Protein AF-A0A7X7BR09-F1 (afdb_monomer)

Mean predicted aligned error: 14.44 Å

Sequence (74 aa):
MVNPKCIEKAPATEVKAQLEREDGKGRQIGIMGGTFNPVHIAHLVAAEQAMTKLRLDEVWFMPDNIPPHKNAPL

Structure (mmCIF, N/CA/C/O backbone):
data_AF-A0A7X7BR09-F1
#
_entry.id   AF-A0A7X7BR09-F1
#
loop_
_atom_site.group_PDB
_atom_site.id
_atom_site.type_symbol
_atom_site.label_atom_id
_atom_site.label_alt_id
_atom_site.label_comp_id
_atom_site.label_asym_id
_atom_site.label_entity_id
_atom_site.label_seq_id
_atom_site.pdbx_PDB_ins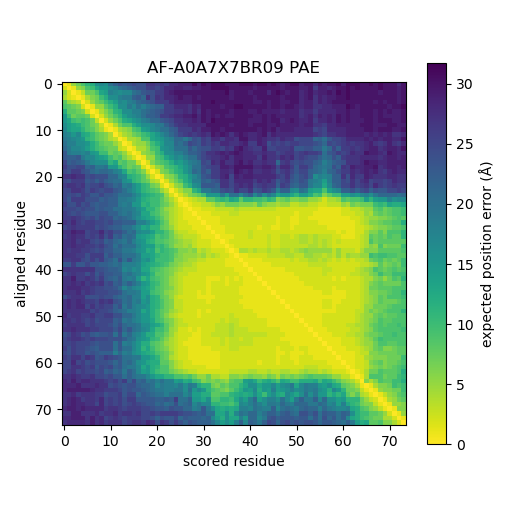_code
_atom_site.Cartn_x
_atom_site.Cartn_y
_atom_site.Cartn_z
_atom_site.occupancy
_atom_site.B_iso_or_equiv
_atom_site.auth_seq_id
_atom_site.auth_comp_id
_atom_site.auth_asym_id
_atom_site.auth_atom_id
_atom_site.pdbx_PDB_model_num
ATOM 1 N N . MET A 1 1 ? -16.943 71.538 24.698 1.00 52.09 1 MET A N 1
ATOM 2 C CA . MET A 1 1 ? -17.502 70.793 23.553 1.00 52.09 1 MET A CA 1
ATOM 3 C C . MET A 1 1 ? -16.361 70.211 22.722 1.00 52.09 1 MET A C 1
ATOM 5 O O . MET A 1 1 ? -15.958 70.848 21.767 1.00 52.09 1 MET A O 1
ATOM 9 N N . VAL A 1 2 ? -15.821 69.045 23.101 1.00 53.22 2 VAL A N 1
ATOM 10 C CA . VAL A 1 2 ? -15.140 68.093 22.197 1.00 53.22 2 VAL A CA 1
ATOM 11 C C . VAL A 1 2 ? -15.340 66.699 22.812 1.00 53.22 2 VAL A C 1
ATOM 13 O O . VAL A 1 2 ? -15.089 66.512 24.000 1.00 53.22 2 VAL A O 1
ATOM 16 N N . ASN A 1 3 ? -15.899 65.775 22.032 1.00 43.97 3 ASN A N 1
ATOM 17 C CA . ASN A 1 3 ? -16.283 64.412 22.419 1.00 43.97 3 ASN A CA 1
ATOM 18 C C . ASN A 1 3 ? -15.060 63.506 22.645 1.00 43.97 3 ASN A C 1
ATOM 20 O O . ASN A 1 3 ? -14.213 63.452 21.754 1.00 43.97 3 ASN A O 1
ATOM 24 N N . PRO A 1 4 ? -15.020 62.666 23.694 1.00 54.19 4 PRO A N 1
ATOM 25 C CA . PRO A 1 4 ? -14.178 61.478 23.696 1.00 54.19 4 PRO A CA 1
ATOM 26 C C . PRO A 1 4 ? -14.913 60.341 22.965 1.00 54.19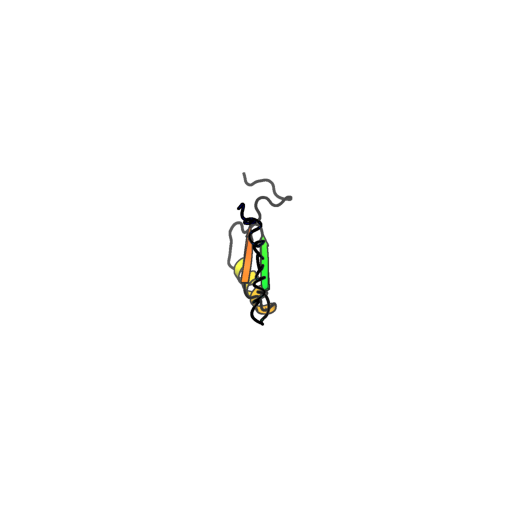 4 PRO A C 1
ATOM 28 O O . PRO A 1 4 ? -15.529 59.472 23.576 1.00 54.19 4 PRO A O 1
ATOM 31 N N . LYS A 1 5 ? -14.892 60.363 21.630 1.00 61.28 5 LYS A N 1
ATOM 32 C CA . LYS A 1 5 ? -15.100 59.150 20.822 1.00 61.28 5 LYS A CA 1
ATOM 33 C C . LYS A 1 5 ? -13.728 58.657 20.365 1.00 61.28 5 LYS A C 1
ATOM 35 O O . LYS A 1 5 ? -12.847 59.478 20.143 1.00 61.28 5 LYS A O 1
ATOM 40 N N . CYS A 1 6 ? -13.614 57.341 20.192 1.00 49.56 6 CYS A N 1
ATOM 41 C CA . CYS A 1 6 ? -12.448 56.588 19.712 1.00 49.56 6 CYS A CA 1
ATOM 42 C C . CYS A 1 6 ? -11.496 56.087 20.808 1.00 49.56 6 CYS A C 1
ATOM 44 O O . CYS A 1 6 ? -10.425 56.642 20.999 1.00 49.56 6 CYS A O 1
ATOM 46 N N . ILE A 1 7 ? -11.858 54.972 21.450 1.00 55.25 7 ILE A N 1
ATOM 47 C CA . ILE A 1 7 ? -11.197 53.691 21.143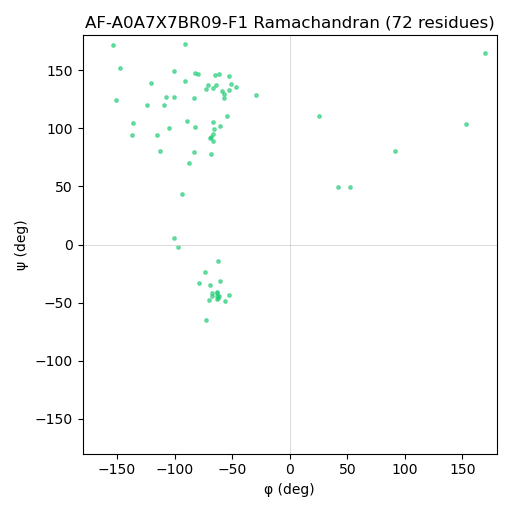 1.00 55.25 7 ILE A CA 1
ATOM 48 C C . ILE A 1 7 ? -12.316 52.651 21.083 1.00 55.25 7 ILE A C 1
ATOM 50 O O . ILE A 1 7 ? -12.822 52.175 22.099 1.00 55.25 7 ILE A O 1
ATOM 54 N N . GLU A 1 8 ? -12.801 52.408 19.870 1.00 55.12 8 GLU A N 1
ATOM 55 C CA . GLU A 1 8 ? -13.769 51.355 19.612 1.00 55.12 8 GLU A CA 1
ATOM 56 C C . GLU A 1 8 ? -13.128 49.997 19.918 1.00 55.12 8 GLU A C 1
ATOM 58 O O . GLU A 1 8 ? -11.954 49.755 19.647 1.00 55.12 8 GLU A O 1
ATOM 63 N N . LYS A 1 9 ? -13.934 49.169 20.580 1.00 62.22 9 LYS A N 1
ATOM 64 C CA . LYS A 1 9 ? -13.689 47.811 21.063 1.00 62.22 9 LYS A CA 1
ATOM 65 C C . LYS A 1 9 ? -12.685 47.036 20.200 1.00 62.22 9 LYS A C 1
ATOM 67 O O . LYS A 1 9 ? -12.883 46.898 18.997 1.00 62.22 9 LYS A O 1
ATOM 72 N N . ALA A 1 10 ? -11.669 46.452 20.839 1.00 60.72 10 ALA A N 1
ATOM 73 C CA . ALA A 1 10 ? -10.851 45.423 20.207 1.00 60.72 10 ALA A CA 1
ATOM 74 C C . ALA A 1 10 ? -11.774 44.318 19.657 1.00 60.72 10 ALA A C 1
ATOM 76 O O . ALA A 1 10 ? -12.677 43.887 20.385 1.00 60.72 10 ALA A O 1
ATOM 77 N N . PRO A 1 11 ? -11.593 43.851 18.407 1.00 57.03 11 PRO A N 1
ATOM 78 C CA . PRO A 1 11 ? -12.313 42.682 17.946 1.00 57.03 11 PRO A CA 1
ATOM 79 C C . PRO A 1 11 ? -11.787 41.499 18.755 1.00 57.03 11 PRO A C 1
ATOM 81 O O . PRO A 1 11 ? -10.658 41.045 18.571 1.00 57.03 11 PRO A O 1
ATOM 84 N N . ALA A 1 12 ? -12.591 41.030 19.706 1.00 65.00 12 ALA A N 1
ATOM 85 C CA . ALA A 1 12 ? -12.383 39.731 20.309 1.00 65.00 12 ALA A CA 1
ATOM 86 C C . ALA A 1 12 ? -12.636 38.700 19.204 1.00 65.00 12 ALA A C 1
ATOM 88 O O . ALA A 1 12 ? -13.769 38.290 18.963 1.00 65.00 12 ALA A O 1
ATOM 89 N N . THR A 1 13 ? -11.587 38.360 18.457 1.00 59.53 13 THR A N 1
ATOM 90 C CA . THR A 1 13 ? -11.623 37.247 17.517 1.00 59.53 13 THR A CA 1
ATOM 91 C C . THR A 1 13 ? -11.722 35.982 18.351 1.00 59.53 13 THR A C 1
ATOM 93 O O . THR A 1 13 ? -10.719 35.442 18.815 1.00 59.53 13 THR A O 1
ATOM 96 N N . GLU A 1 14 ? -12.946 35.529 18.591 1.00 67.25 14 GLU A N 1
ATOM 97 C CA . GLU A 1 14 ? -13.187 34.198 19.123 1.00 67.25 14 GLU A CA 1
ATOM 98 C C . GLU A 1 14 ? -12.742 33.191 18.063 1.00 67.25 14 GLU A C 1
ATOM 100 O O . GLU A 1 14 ? -13.439 32.917 17.084 1.00 67.25 14 GLU A O 1
ATOM 105 N N . VAL A 1 15 ? -11.53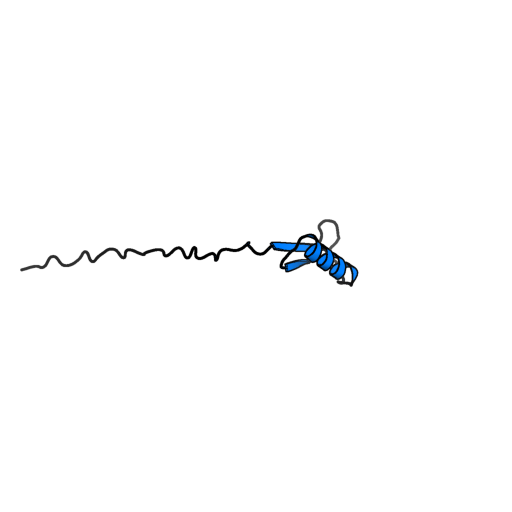5 32.653 18.242 1.00 65.25 15 VAL A N 1
ATOM 106 C CA . VAL A 1 15 ? -11.081 31.477 17.507 1.00 65.25 15 VAL A CA 1
ATOM 107 C C . VAL A 1 15 ? -11.951 30.318 17.974 1.00 65.25 15 VAL A C 1
ATOM 109 O O . VAL A 1 15 ? -11.681 29.690 18.997 1.00 65.25 15 VAL A O 1
ATOM 112 N N . LYS A 1 16 ? -13.018 30.028 17.229 1.00 52.28 16 LYS A N 1
ATOM 113 C CA . LYS A 1 16 ? -13.701 28.743 17.351 1.00 52.28 16 LYS A CA 1
ATOM 114 C C . LYS A 1 16 ? -12.756 27.689 16.796 1.00 52.28 16 LYS A C 1
ATOM 116 O O . LYS A 1 16 ? -12.738 27.428 15.597 1.00 52.28 16 LYS A O 1
ATOM 121 N N . ALA A 1 17 ? -11.935 27.109 17.667 1.00 64.81 17 ALA A N 1
ATOM 122 C CA . ALA A 1 17 ? -11.274 25.857 17.356 1.00 64.81 17 ALA A CA 1
ATOM 123 C C . ALA A 1 17 ? -12.390 24.836 17.117 1.00 64.81 17 ALA A C 1
ATOM 125 O O . ALA A 1 17 ? -13.032 24.381 18.061 1.00 64.81 17 ALA A O 1
ATOM 126 N N . GLN A 1 18 ? -12.673 24.537 15.849 1.00 61.81 18 GLN A N 1
ATOM 127 C CA . GLN A 1 18 ? -13.551 23.441 15.461 1.00 61.81 18 GLN A CA 1
ATOM 128 C C . GLN A 1 18 ? -12.839 22.135 15.828 1.00 61.81 18 GLN A C 1
ATOM 130 O O . GLN A 1 18 ? -12.224 21.475 14.998 1.00 61.81 18 GLN A O 1
ATOM 135 N N . LEU A 1 19 ? -12.871 21.794 17.112 1.00 66.69 19 LEU A N 1
ATOM 136 C CA . LEU A 1 19 ? -12.528 20.479 17.636 1.00 66.69 19 LEU A CA 1
ATOM 137 C C . LEU A 1 19 ? -13.808 19.648 17.745 1.00 66.69 19 LEU A C 1
ATOM 139 O O . LEU A 1 19 ? -14.029 18.960 18.730 1.00 66.69 19 LEU A O 1
ATOM 143 N N . GLU A 1 20 ? -14.657 19.701 16.723 1.00 61.53 20 GLU A N 1
ATOM 144 C CA . GLU A 1 20 ? -15.689 18.686 16.528 1.00 61.53 20 GLU A CA 1
ATOM 145 C C . GLU A 1 20 ? -15.055 17.565 15.705 1.00 61.53 20 GLU A C 1
ATOM 147 O O . GLU A 1 20 ? -15.301 17.402 14.513 1.00 61.53 20 GLU A O 1
ATOM 152 N N . ARG A 1 21 ? -14.126 16.827 16.326 1.00 61.69 21 ARG A N 1
ATOM 153 C CA . ARG A 1 21 ? -13.790 15.495 15.825 1.00 61.69 21 ARG A CA 1
ATOM 154 C C . ARG A 1 21 ? -14.860 14.593 16.408 1.00 61.69 21 ARG A C 1
ATOM 156 O O . ARG A 1 21 ? -14.801 14.303 17.597 1.00 61.69 21 ARG A O 1
ATOM 163 N N . GLU A 1 22 ? -15.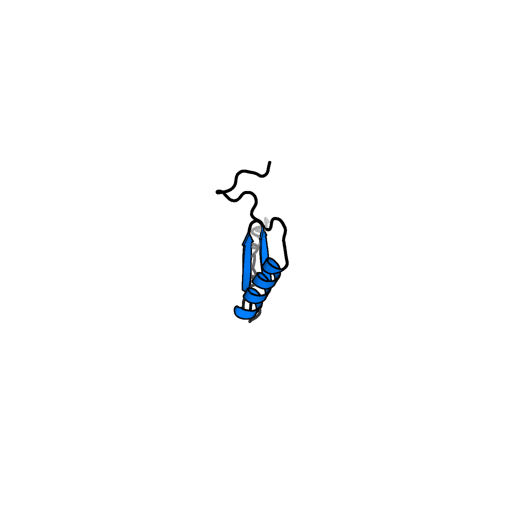848 14.241 15.592 1.00 63.69 22 GLU A N 1
ATOM 164 C CA . GLU A 1 22 ? -16.848 13.244 15.964 1.00 63.69 22 GLU A CA 1
ATOM 165 C C . GLU A 1 22 ? -16.148 12.016 16.561 1.00 63.69 22 GLU A C 1
ATOM 167 O O . GLU A 1 22 ? -15.106 11.564 16.067 1.00 63.69 22 GLU A O 1
ATOM 172 N N . ASP A 1 23 ? -16.693 11.522 17.667 1.00 68.69 23 ASP A N 1
ATOM 173 C CA . ASP A 1 23 ? -16.194 10.351 18.366 1.00 68.69 23 ASP A CA 1
ATOM 174 C C . ASP A 1 23 ? -16.100 9.164 17.396 1.00 68.69 23 ASP A C 1
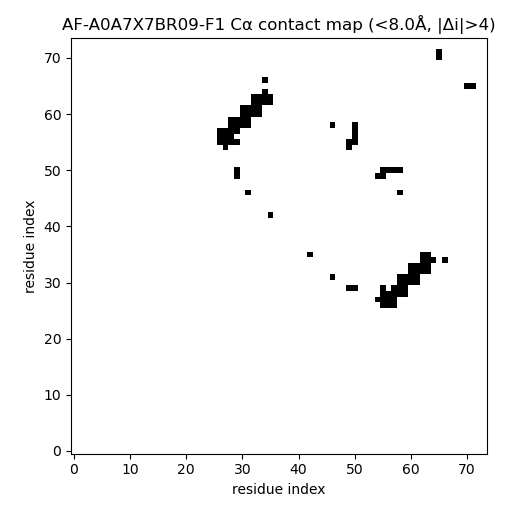ATOM 176 O O . ASP A 1 23 ? -17.113 8.615 16.969 1.00 68.69 23 ASP A O 1
ATOM 180 N N . GLY A 1 24 ? -14.892 8.718 17.051 1.00 60.53 24 GLY A N 1
ATOM 181 C CA . GLY A 1 24 ? -14.743 7.455 16.330 1.00 60.53 24 GLY A CA 1
ATOM 182 C C . GLY A 1 24 ? -13.501 7.393 15.466 1.00 60.53 24 GLY A C 1
ATOM 183 O O . GLY A 1 24 ? -13.461 7.992 14.404 1.00 60.53 24 GLY A O 1
ATOM 184 N N . LYS A 1 25 ? -12.493 6.656 15.948 1.00 72.38 25 LYS A N 1
ATOM 185 C CA . LYS A 1 25 ? -11.330 6.110 15.219 1.00 72.38 25 LYS A CA 1
ATOM 186 C C . LYS A 1 25 ? -10.904 6.868 13.943 1.00 72.38 25 LYS A C 1
ATOM 188 O O . LYS A 1 25 ? -11.535 6.767 12.898 1.00 72.38 25 LYS A 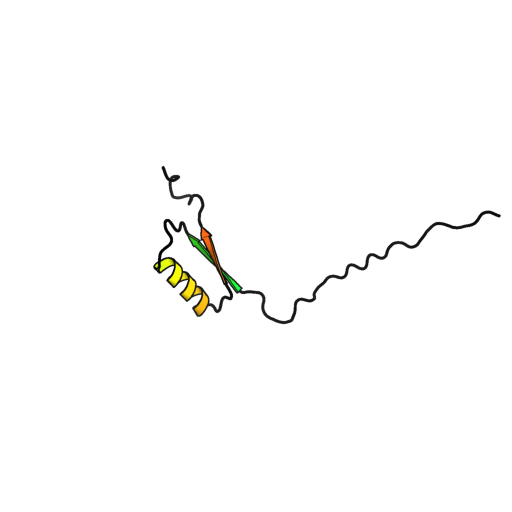O 1
ATOM 193 N N . GLY A 1 26 ? -9.743 7.530 13.993 1.00 84.88 26 GLY A N 1
ATOM 194 C CA . GLY A 1 26 ? -9.111 8.063 12.780 1.00 84.88 26 GLY A CA 1
ATOM 195 C C . GLY A 1 26 ? -8.952 6.986 11.698 1.00 84.88 26 GLY A C 1
ATOM 196 O O . GLY A 1 26 ? -8.710 5.823 12.032 1.00 84.88 26 GLY A O 1
ATOM 197 N N . ARG A 1 27 ? -9.085 7.380 10.422 1.00 91.00 27 ARG A N 1
ATOM 198 C CA . ARG A 1 27 ? -8.955 6.451 9.290 1.00 91.00 27 ARG A CA 1
ATOM 199 C C . ARG A 1 27 ? -7.599 5.754 9.330 1.00 91.00 27 ARG A C 1
ATOM 201 O O . ARG A 1 27 ? -6.559 6.414 9.383 1.00 91.00 27 ARG A O 1
ATOM 208 N N . GLN A 1 28 ? -7.612 4.430 9.298 1.00 95.38 28 GLN A N 1
ATOM 209 C CA . GLN A 1 28 ? -6.413 3.607 9.224 1.00 95.38 28 GLN A CA 1
ATOM 210 C C . GLN A 1 28 ? -6.069 3.376 7.756 1.00 95.38 28 GLN A C 1
ATOM 212 O O . GLN A 1 28 ? -6.734 2.605 7.065 1.00 95.38 28 GLN A O 1
ATOM 217 N N . ILE A 1 29 ? -5.026 4.057 7.288 1.00 96.81 29 ILE A N 1
ATOM 218 C CA . ILE A 1 29 ? -4.578 4.013 5.895 1.00 96.81 29 ILE A CA 1
ATOM 219 C C . ILE A 1 29 ? -3.274 3.218 5.818 1.00 96.81 29 ILE A C 1
ATOM 221 O O . ILE A 1 29 ? -2.316 3.515 6.534 1.00 96.81 29 ILE A O 1
ATOM 225 N N . GLY A 1 30 ? -3.226 2.214 4.943 1.00 97.12 30 GLY A N 1
ATOM 226 C CA . GLY A 1 30 ? -1.990 1.518 4.583 1.00 97.12 30 GLY A CA 1
ATOM 227 C C . GLY A 1 30 ? -1.323 2.166 3.377 1.00 97.12 30 GLY A C 1
ATOM 228 O O . GLY A 1 30 ? -2.004 2.545 2.432 1.00 97.12 30 GLY A O 1
ATOM 229 N N . ILE A 1 31 ? 0.006 2.259 3.373 1.00 97.19 31 ILE A N 1
ATOM 230 C CA . ILE A 1 31 ? 0.772 2.727 2.211 1.00 97.19 31 ILE A CA 1
ATOM 231 C C . ILE A 1 31 ? 1.512 1.535 1.611 1.00 97.19 31 ILE A C 1
ATOM 233 O O . ILE A 1 31 ? 2.340 0.914 2.278 1.00 97.19 31 ILE A O 1
ATOM 237 N N . MET A 1 32 ? 1.223 1.224 0.349 1.00 96.94 32 MET A N 1
ATOM 238 C CA . MET A 1 32 ? 1.907 0.184 -0.412 1.00 96.94 32 MET A CA 1
ATOM 239 C C . MET A 1 32 ? 2.858 0.833 -1.419 1.00 96.94 32 MET A C 1
ATOM 241 O O . MET A 1 32 ? 2.440 1.309 -2.475 1.00 96.94 32 MET A O 1
ATOM 245 N N . GLY A 1 33 ? 4.143 0.873 -1.064 1.00 94.56 33 GLY A N 1
ATOM 246 C CA . GLY A 1 33 ? 5.209 1.364 -1.937 1.00 94.56 33 GLY A CA 1
ATOM 247 C C . GLY A 1 33 ? 5.683 0.305 -2.932 1.00 94.56 33 GLY A C 1
ATOM 248 O O . GLY A 1 33 ? 5.690 -0.889 -2.619 1.00 94.56 33 GLY A O 1
ATOM 249 N N . GLY A 1 34 ? 6.098 0.738 -4.120 1.00 92.19 34 GLY A N 1
ATOM 250 C CA . GLY A 1 34 ? 6.714 -0.140 -5.108 1.00 92.19 34 GLY A CA 1
ATOM 251 C C . GLY A 1 34 ? 6.875 0.510 -6.477 1.00 92.19 34 GLY A C 1
ATOM 252 O O . GLY A 1 34 ? 6.256 1.517 -6.794 1.00 92.19 34 GLY A O 1
ATOM 253 N N . THR A 1 35 ? 7.691 -0.094 -7.341 1.00 90.44 35 THR A N 1
ATOM 254 C CA . THR A 1 35 ? 7.904 0.428 -8.703 1.00 90.44 35 THR A CA 1
ATOM 255 C C . THR A 1 35 ? 6.700 0.185 -9.630 1.00 90.44 35 THR A C 1
ATOM 257 O O . THR A 1 35 ? 6.554 0.888 -10.619 1.00 90.44 35 THR A O 1
ATOM 260 N N . PHE A 1 36 ? 5.859 -0.820 -9.346 1.00 91.31 36 PHE A N 1
ATOM 261 C CA . PHE A 1 36 ? 4.643 -1.168 -10.109 1.00 91.31 36 PHE A CA 1
ATOM 262 C C . PHE A 1 36 ? 4.794 -1.114 -11.644 1.00 91.31 36 PHE A C 1
ATOM 264 O O . PHE A 1 36 ? 3.966 -0.519 -12.330 1.00 91.31 36 PHE A O 1
ATOM 271 N N . ASN A 1 37 ? 5.836 -1.743 -12.196 1.00 85.06 37 ASN A N 1
ATOM 272 C CA . ASN A 1 37 ? 6.185 -1.633 -13.616 1.00 85.06 37 ASN A CA 1
ATOM 273 C C . ASN A 1 37 ? 5.981 -2.968 -14.375 1.00 85.06 37 ASN A C 1
ATOM 275 O O . ASN A 1 37 ? 6.964 -3.688 -14.572 1.00 85.06 37 ASN A O 1
ATOM 279 N N . PRO A 1 38 ? 4.745 -3.342 -14.789 1.00 91.94 38 PRO A N 1
ATOM 280 C CA . PRO A 1 38 ? 3.443 -2.707 -14.536 1.00 91.94 38 PRO A CA 1
ATOM 281 C C . PRO A 1 38 ? 2.740 -3.247 -13.274 1.00 91.94 38 PRO A C 1
ATOM 283 O O . PRO A 1 38 ? 3.154 -4.240 -12.669 1.00 91.94 38 PRO A O 1
ATOM 286 N N . VAL A 1 39 ? 1.625 -2.625 -12.880 1.00 94.81 39 VAL A N 1
ATOM 287 C CA . VAL A 1 39 ? 0.746 -3.207 -11.855 1.00 94.81 39 VAL A CA 1
ATOM 288 C C . VAL A 1 39 ? 0.135 -4.521 -12.367 1.00 94.81 39 VAL A C 1
ATOM 290 O O . VAL A 1 39 ? -0.148 -4.672 -13.554 1.00 94.81 39 VAL A O 1
ATOM 293 N N . HIS A 1 40 ? -0.070 -5.490 -11.475 1.00 95.81 40 HIS A N 1
ATOM 294 C CA . HIS A 1 40 ? -0.597 -6.814 -11.817 1.00 95.81 40 HIS A CA 1
ATOM 295 C C . HIS A 1 40 ? -1.319 -7.431 -10.617 1.00 95.81 40 HIS A C 1
ATOM 297 O O . HIS A 1 40 ? -1.225 -6.918 -9.502 1.00 95.81 40 HIS A O 1
ATOM 303 N N . ILE A 1 41 ? -1.995 -8.566 -10.826 1.00 97.75 41 ILE A N 1
ATOM 304 C CA . ILE A 1 41 ? -2.890 -9.200 -9.839 1.00 97.75 41 ILE A CA 1
ATOM 305 C C . ILE A 1 41 ? -2.210 -9.406 -8.483 1.00 97.75 41 ILE A C 1
ATOM 307 O O . ILE A 1 41 ? -2.799 -9.081 -7.458 1.00 97.75 41 ILE A O 1
ATOM 311 N N . ALA A 1 42 ? -0.957 -9.868 -8.455 1.00 96.50 42 ALA A N 1
ATOM 312 C CA . ALA A 1 42 ? -0.273 -10.085 -7.179 1.00 96.50 42 ALA A CA 1
ATOM 313 C C . ALA A 1 42 ? -0.118 -8.802 -6.330 1.00 96.50 42 ALA A C 1
ATOM 315 O O . ALA A 1 42 ? -0.193 -8.892 -5.108 1.00 96.50 42 ALA A O 1
ATOM 316 N N . HIS A 1 43 ? 0.019 -7.614 -6.939 1.00 97.50 43 HIS A N 1
ATOM 317 C CA . HIS A 1 43 ? 0.036 -6.348 -6.195 1.00 97.50 43 HIS A CA 1
ATOM 318 C C . HIS A 1 43 ? -1.329 -6.053 -5.559 1.00 97.50 43 HIS A C 1
ATOM 320 O O . HIS A 1 43 ? -1.397 -5.657 -4.399 1.00 97.50 43 HIS A O 1
ATOM 326 N N . LEU A 1 44 ? -2.413 -6.296 -6.300 1.00 96.56 44 LEU A N 1
ATOM 327 C CA . LEU A 1 44 ? -3.779 -6.063 -5.828 1.00 96.56 44 LEU A CA 1
ATOM 328 C C . LEU A 1 44 ? -4.153 -7.025 -4.696 1.00 96.56 44 LEU A C 1
ATOM 330 O O . LEU A 1 44 ? -4.668 -6.594 -3.671 1.00 96.56 44 LEU A O 1
ATOM 334 N N . VAL A 1 45 ? -3.814 -8.309 -4.845 1.00 98.06 45 VAL A N 1
ATOM 335 C CA . VAL A 1 45 ? -4.041 -9.329 -3.809 1.00 98.06 45 VAL A CA 1
ATOM 336 C C . VAL A 1 45 ? -3.240 -9.008 -2.546 1.00 98.06 45 VAL A C 1
ATOM 338 O O . VAL A 1 45 ? -3.751 -9.149 -1.438 1.00 98.06 45 VAL A O 1
ATOM 341 N N . ALA A 1 46 ? -1.995 -8.545 -2.681 1.00 97.31 46 ALA A N 1
ATOM 342 C CA . ALA A 1 46 ? -1.196 -8.141 -1.527 1.00 97.31 46 ALA A CA 1
ATOM 343 C C . ALA A 1 46 ? -1.825 -6.950 -0.776 1.00 97.31 46 ALA A C 1
ATOM 345 O O . ALA A 1 46 ? -1.921 -6.992 0.453 1.00 97.31 46 ALA A O 1
ATOM 346 N N . ALA A 1 47 ? -2.303 -5.930 -1.499 1.00 97.50 47 ALA A N 1
ATOM 347 C CA . ALA A 1 47 ? -3.007 -4.788 -0.912 1.00 97.50 47 ALA A CA 1
ATOM 348 C C . ALA A 1 47 ? -4.311 -5.206 -0.210 1.00 97.50 47 ALA A C 1
ATOM 350 O O . ALA A 1 47 ? -4.548 -4.815 0.932 1.00 97.50 47 ALA A O 1
ATOM 351 N N . GLU A 1 48 ? -5.123 -6.051 -0.851 1.00 97.81 48 GLU A N 1
ATOM 352 C CA . GLU A 1 48 ? -6.378 -6.573 -0.293 1.00 97.81 48 GLU A CA 1
ATOM 353 C C . GLU A 1 48 ? -6.139 -7.386 0.989 1.00 97.81 48 GLU A C 1
ATOM 355 O O . GLU A 1 48 ? -6.838 -7.213 1.994 1.00 97.81 48 GLU A O 1
ATOM 360 N N . GLN A 1 49 ? -5.120 -8.252 0.989 1.00 98.00 49 GLN A N 1
ATOM 361 C CA . GLN A 1 49 ? -4.769 -9.027 2.175 1.00 98.00 49 GLN A CA 1
ATOM 362 C C . GLN A 1 49 ? -4.328 -8.131 3.331 1.00 98.00 49 GLN A C 1
ATOM 364 O O . GLN A 1 49 ? -4.716 -8.392 4.472 1.00 98.00 49 GLN A O 1
ATOM 369 N N . ALA A 1 50 ? -3.532 -7.094 3.058 1.00 97.19 50 ALA A N 1
ATOM 370 C CA . ALA A 1 50 ? -3.124 -6.126 4.071 1.00 97.19 50 ALA A CA 1
ATOM 371 C C . ALA A 1 50 ? -4.339 -5.371 4.629 1.00 97.19 50 ALA A C 1
ATOM 373 O O . ALA A 1 50 ? -4.509 -5.312 5.847 1.00 97.19 50 ALA A O 1
ATOM 374 N N . MET A 1 51 ? -5.224 -4.888 3.750 1.00 97.38 51 MET A N 1
ATOM 375 C CA . MET A 1 51 ? -6.463 -4.205 4.124 1.00 97.38 51 MET A CA 1
ATOM 376 C C . MET A 1 51 ? -7.332 -5.070 5.044 1.00 97.38 51 MET A C 1
ATOM 378 O O . MET A 1 51 ? -7.729 -4.630 6.123 1.00 97.38 51 MET A O 1
ATOM 382 N N . THR A 1 52 ? -7.546 -6.334 4.669 1.00 97.44 52 THR A N 1
ATOM 383 C CA . THR A 1 52 ? -8.405 -7.268 5.411 1.00 97.44 52 THR A CA 1
ATOM 384 C C . THR A 1 52 ? -7.793 -7.680 6.750 1.00 97.44 52 THR A C 1
ATOM 386 O O . THR A 1 52 ? -8.465 -7.647 7.782 1.00 97.44 52 THR A O 1
ATOM 389 N N . LYS A 1 53 ? -6.508 -8.062 6.767 1.00 97.50 53 LYS A N 1
ATOM 390 C CA . LYS A 1 53 ? -5.837 -8.562 7.982 1.00 97.50 53 LYS A CA 1
ATOM 391 C C . LYS A 1 53 ? -5.634 -7.468 9.027 1.00 97.50 53 LYS A C 1
ATOM 393 O O . LYS A 1 53 ? -5.715 -7.753 10.219 1.00 97.50 53 LYS A O 1
ATOM 398 N N . LEU A 1 54 ? -5.381 -6.236 8.586 1.00 96.12 54 LEU A N 1
ATOM 399 C CA . LEU A 1 54 ? -5.105 -5.100 9.465 1.00 96.12 54 LEU A CA 1
ATOM 400 C C . LEU A 1 54 ? -6.343 -4.229 9.728 1.00 96.12 54 LEU A C 1
ATOM 402 O O . LEU A 1 54 ? -6.263 -3.300 10.528 1.00 96.12 54 LEU A O 1
ATOM 406 N N . ARG A 1 55 ? -7.493 -4.551 9.112 1.00 96.06 55 ARG A N 1
ATOM 407 C CA . ARG A 1 55 ? -8.743 -3.774 9.204 1.00 96.06 55 ARG A CA 1
ATOM 408 C C . ARG A 1 55 ? -8.507 -2.298 8.864 1.00 96.06 55 ARG A C 1
ATOM 410 O O . ARG A 1 55 ? -8.867 -1.411 9.641 1.00 96.06 55 ARG A O 1
ATOM 417 N N . LEU A 1 56 ? -7.830 -2.076 7.737 1.00 96.56 56 LEU A N 1
ATOM 418 C CA . LEU A 1 56 ? -7.591 -0.745 7.185 1.00 96.56 56 LEU A CA 1
ATOM 419 C C . LEU A 1 56 ? -8.842 -0.267 6.457 1.00 96.56 56 LEU A C 1
ATOM 421 O O . LEU A 1 56 ? -9.546 -1.065 5.838 1.00 96.56 56 LEU A O 1
ATOM 425 N N . ASP A 1 57 ? -9.072 1.038 6.499 1.00 95.75 57 ASP A N 1
ATOM 426 C CA . ASP A 1 57 ? -10.151 1.677 5.752 1.00 95.75 57 ASP A CA 1
ATOM 427 C C . ASP A 1 57 ? -9.752 1.857 4.283 1.00 95.75 57 ASP A C 1
ATOM 429 O O . ASP A 1 57 ? -10.588 1.759 3.388 1.00 95.75 57 ASP A O 1
ATOM 433 N N . GLU A 1 58 ? -8.460 2.096 4.029 1.00 96.25 58 GLU A N 1
ATOM 434 C CA . GLU A 1 58 ? -7.921 2.365 2.696 1.00 96.25 58 GLU A CA 1
ATOM 435 C C . GLU A 1 58 ? -6.483 1.828 2.559 1.00 96.25 58 GLU A C 1
ATOM 437 O O . GLU A 1 58 ? -5.720 1.776 3.530 1.00 96.25 58 GLU A O 1
ATOM 442 N N . VAL A 1 59 ? -6.088 1.466 1.333 1.00 97.50 59 VAL A N 1
ATOM 443 C CA . VAL A 1 59 ? -4.688 1.200 0.964 1.00 97.50 59 VAL A CA 1
ATOM 444 C C . VAL A 1 59 ? -4.312 2.090 -0.208 1.00 97.50 59 VAL A C 1
ATOM 446 O O . VAL A 1 59 ? -4.924 2.034 -1.272 1.00 97.50 59 VAL A O 1
ATOM 449 N N . TRP A 1 60 ? -3.305 2.927 -0.003 1.00 97.25 60 TRP A N 1
ATOM 450 C CA . TRP A 1 60 ? -2.812 3.873 -0.991 1.00 97.25 60 TRP A CA 1
ATOM 451 C C . TRP A 1 60 ? -1.552 3.320 -1.645 1.00 97.25 60 TRP A C 1
ATOM 453 O O . TRP A 1 60 ? -0.588 2.958 -0.968 1.00 97.25 60 TRP A O 1
ATOM 463 N N . PHE A 1 61 ? -1.552 3.268 -2.974 1.00 95.94 61 PHE A N 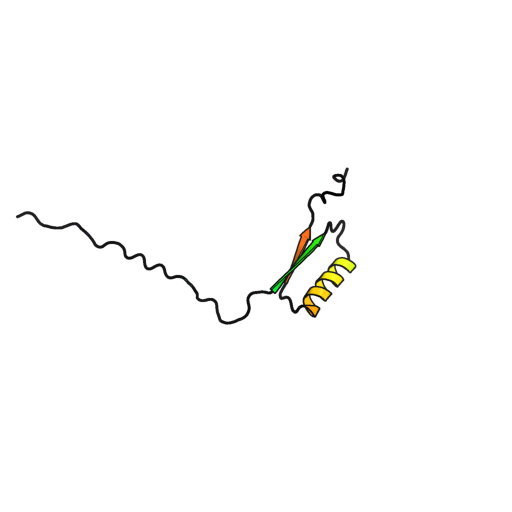1
ATOM 464 C CA . PHE A 1 61 ? -0.383 2.883 -3.756 1.00 95.94 61 PHE A CA 1
ATOM 465 C C . PHE A 1 61 ? 0.526 4.096 -3.942 1.00 95.94 61 PHE A C 1
ATOM 467 O O . PHE A 1 61 ? 0.084 5.137 -4.426 1.00 95.94 61 PHE A O 1
ATOM 474 N N . MET A 1 62 ? 1.798 3.951 -3.580 1.00 95.31 62 MET A N 1
ATOM 475 C CA . MET A 1 62 ? 2.813 4.988 -3.750 1.00 95.31 62 MET A CA 1
ATOM 476 C C . MET A 1 62 ? 3.864 4.491 -4.752 1.00 95.31 62 MET A C 1
ATOM 478 O O . MET A 1 62 ? 4.766 3.752 -4.354 1.00 95.31 62 MET A O 1
ATOM 482 N N . PRO A 1 63 ? 3.727 4.817 -6.051 1.00 91.12 63 PRO A N 1
ATOM 483 C CA . PRO A 1 63 ? 4.695 4.403 -7.052 1.00 9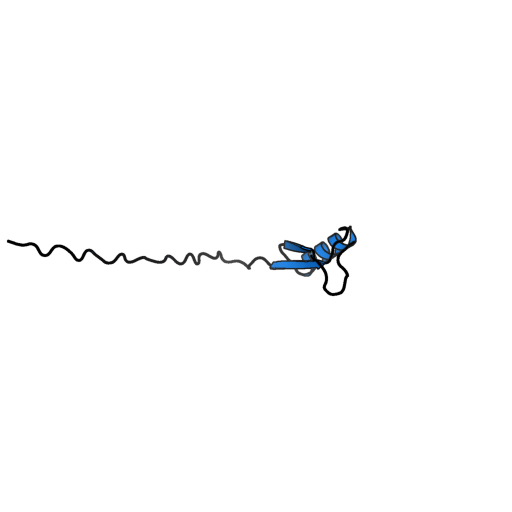1.12 63 PRO A CA 1
ATOM 484 C C . PRO A 1 63 ? 6.045 5.088 -6.829 1.00 91.12 63 PRO A C 1
ATOM 486 O O . PRO A 1 63 ? 6.117 6.301 -6.625 1.00 91.12 63 PRO A O 1
ATOM 489 N N . ASP A 1 64 ? 7.119 4.310 -6.904 1.00 85.62 64 ASP A N 1
ATOM 490 C CA . ASP A 1 64 ? 8.477 4.843 -6.843 1.00 85.62 64 ASP A CA 1
ATOM 491 C C . ASP A 1 64 ? 8.813 5.577 -8.149 1.00 85.62 64 ASP A C 1
ATOM 493 O O . ASP A 1 64 ? 8.598 5.040 -9.234 1.00 85.62 64 ASP A O 1
ATOM 497 N N . ASN A 1 65 ? 9.396 6.777 -8.057 1.00 75.06 65 ASN A N 1
ATOM 498 C CA . ASN A 1 65 ? 9.845 7.528 -9.236 1.00 75.06 65 ASN A CA 1
ATOM 499 C C . ASN A 1 65 ? 11.116 6.904 -9.853 1.00 75.06 65 ASN A C 1
ATOM 501 O O . ASN A 1 65 ? 11.096 6.373 -10.958 1.00 75.06 65 ASN A O 1
ATOM 505 N N . ILE A 1 66 ? 12.227 6.921 -9.106 1.00 69.81 66 ILE A N 1
ATOM 506 C CA . ILE A 1 66 ? 13.481 6.240 -9.456 1.00 69.81 66 ILE A CA 1
ATOM 507 C C . ILE A 1 66 ? 13.988 5.565 -8.181 1.00 69.81 66 ILE A C 1
ATOM 509 O O . ILE A 1 66 ? 14.479 6.255 -7.282 1.00 69.81 66 ILE A O 1
ATOM 513 N N . PRO A 1 67 ? 13.860 4.236 -8.051 1.00 67.75 67 PRO A N 1
ATOM 514 C CA . PRO A 1 67 ? 14.450 3.530 -6.926 1.00 67.75 67 PRO A CA 1
ATOM 515 C C . PRO A 1 67 ? 15.969 3.771 -6.923 1.00 67.75 67 PRO A C 1
ATOM 517 O O . PRO A 1 67 ? 16.596 3.580 -7.963 1.00 67.75 67 PRO A O 1
ATOM 520 N N . PRO A 1 68 ? 16.600 4.133 -5.789 1.00 70.06 68 PRO A N 1
ATOM 521 C CA . PRO A 1 68 ? 18.016 4.534 -5.748 1.00 70.06 68 PRO A CA 1
ATOM 522 C C . PRO A 1 68 ? 18.993 3.431 -6.189 1.00 70.06 68 PRO A C 1
ATOM 524 O O . PRO A 1 68 ? 20.163 3.693 -6.438 1.00 70.06 68 PRO A O 1
ATOM 527 N N . HIS A 1 69 ? 18.514 2.190 -6.277 1.00 72.38 69 HIS A N 1
ATOM 528 C CA . HIS A 1 69 ? 19.259 1.006 -6.693 1.00 72.38 69 HIS A CA 1
ATOM 529 C C . HIS A 1 69 ? 18.992 0.594 -8.155 1.00 72.38 69 HIS A C 1
ATOM 531 O O . HIS A 1 69 ? 19.446 -0.469 -8.576 1.00 72.38 69 HIS A O 1
ATOM 537 N N . LYS A 1 70 ? 18.234 1.383 -8.929 1.00 63.59 70 LYS A N 1
ATOM 538 C CA . LYS A 1 70 ? 17.993 1.154 -10.359 1.00 63.59 70 LYS A CA 1
ATOM 539 C C . LYS A 1 70 ? 18.488 2.353 -11.158 1.00 63.59 70 LYS A C 1
ATOM 541 O O . LYS A 1 70 ? 18.265 3.497 -10.776 1.00 63.59 70 LYS A O 1
ATOM 546 N N . ASN A 1 71 ? 19.128 2.080 -12.292 1.00 70.06 71 ASN A N 1
ATOM 547 C CA . ASN A 1 71 ? 19.365 3.118 -13.289 1.00 70.06 71 ASN A CA 1
ATOM 548 C C . ASN A 1 71 ? 18.012 3.650 -13.776 1.00 70.06 71 ASN A C 1
ATOM 550 O O . ASN A 1 71 ? 17.040 2.890 -13.839 1.00 70.06 71 ASN A O 1
ATOM 554 N N . ALA A 1 72 ? 17.956 4.942 -14.108 1.00 62.41 72 ALA A N 1
ATOM 555 C CA . ALA A 1 72 ? 16.787 5.513 -14.765 1.00 62.41 72 ALA A CA 1
ATOM 556 C C . ALA A 1 72 ? 16.426 4.646 -15.990 1.00 62.41 72 ALA A C 1
ATOM 558 O O . ALA A 1 72 ? 17.345 4.175 -16.673 1.00 62.41 72 ALA A O 1
ATOM 559 N N . PRO A 1 73 ? 15.132 4.374 -16.238 1.00 63.66 73 PRO A N 1
ATOM 560 C CA . PRO A 1 73 ? 14.739 3.614 -17.416 1.00 63.66 73 PRO A CA 1
ATOM 561 C C . PRO A 1 73 ? 15.274 4.326 -18.670 1.00 63.66 73 PRO A C 1
ATOM 563 O O . PRO A 1 73 ? 15.127 5.543 -18.779 1.00 63.66 73 PRO A O 1
ATOM 566 N N . LEU A 1 74 ? 15.960 3.570 -19.540 1.00 61.22 74 LEU A N 1
ATOM 567 C CA . LEU A 1 74 ? 16.444 4.039 -20.846 1.00 61.22 74 LEU A CA 1
ATOM 568 C C . LEU A 1 74 ? 15.276 4.375 -21.775 1.00 61.22 74 LEU A C 1
ATOM 570 O O . LEU A 1 74 ? 14.272 3.626 -21.733 1.00 61.22 74 LEU A O 1
#

Nearest PDB structures (foldseek):
  3mmx-assembly4_D  TM=8.428E-01  e=3.355E-03  Bacillus anthracis
  2h29-assembly1_B  TM=8.561E-01  e=4.123E-03  Staphylococcus aureus

Secondary structure (DSSP, 8-state):
----------------------SS----EEEEEE--TT--HHHHHHHHHHHHHHT-SEEEEEE-SS-TTSPPP-

pLDDT: mean 79.42, std 17.32, range [43.97, 98.06]

Foldseek 3Di:
DDDPDDDPDDPPPPPPPPPPPPPDDDAAEAEAEDQCPDPDDVSVVVQVCCCVVVVGPYYHYDHDPADPPDDDDD

Solvent-accessible surface area (backbone atoms only — not comparable to full-atom values): 5204 Å² total; per-residue (Å²): 142,80,80,96,72,84,83,76,76,79,82,81,76,76,77,77,75,83,78,78,70,72,91,70,79,82,85,42,69,42,78,49,73,43,67,59,88,73,77,51,68,70,59,55,53,52,49,50,50,50,30,64,78,67,66,35,79,44,74,46,78,43,70,48,88,69,55,92,91,51,77,76,85,130

Radius of gyration: 26.91 Å; Cα contacts (8 Å, |Δi|>4): 51; chains: 1; bounding box: 37×81×44 Å